Protein AF-A0A6P7HIX9-F1 (afdb_monomer_lite)

pLDDT: mean 76.24, std 17.39, range [34.78, 95.75]

Sequence (159 aa):
MDGVDKLDFLLSLYRSYVRSKKWTVRMITHAIDLALVNLWLEYRTQAVLLGVKKKEILDLLAFRQEVAENLICSRRAPKRGRPSKSFEDPGPSKKKKTEIRPLRDLRFDGYHHLPQYDDKKKSSRCKNEGCKSRTHIFRQTVHLCILKERNCFSIFHSK

Organism: NCBI:txid50390

Structure (mmCIF, N/CA/C/O backbone):
data_AF-A0A6P7HIX9-F1
#
_entry.id   AF-A0A6P7HIX9-F1
#
loop_
_atom_site.group_PDB
_atom_site.id
_atom_site.type_symbol
_atom_site.label_atom_id
_atom_site.label_alt_id
_atom_site.label_comp_id
_atom_site.label_asym_id
_atom_site.label_entity_id
_atom_site.label_seq_id
_atom_site.pdbx_PDB_ins_code
_atom_site.Cartn_x
_atom_site.Cartn_y
_atom_site.Cartn_z
_atom_site.occupancy
_atom_site.B_iso_or_equiv
_atom_site.auth_seq_id
_atom_site.auth_comp_id
_atom_site.auth_asym_id
_atom_site.auth_atom_id
_atom_site.pdbx_PDB_model_num
ATOM 1 N N . MET A 1 1 ? 21.433 -6.416 -20.286 1.00 57.59 1 MET A N 1
ATOM 2 C CA . MET A 1 1 ? 21.869 -7.098 -19.048 1.00 57.59 1 MET A CA 1
ATOM 3 C C . MET A 1 1 ? 21.633 -6.270 -17.773 1.00 57.59 1 MET A C 1
ATOM 5 O O . MET A 1 1 ? 21.866 -6.799 -16.706 1.00 57.59 1 MET A O 1
ATOM 9 N N . ASP A 1 2 ? 21.055 -5.060 -17.847 1.00 66.00 2 ASP A N 1
ATOM 10 C CA . ASP A 1 2 ? 20.868 -4.121 -16.711 1.00 66.00 2 ASP A CA 1
ATOM 11 C C . ASP A 1 2 ? 19.664 -4.422 -15.776 1.00 66.00 2 ASP A C 1
ATOM 13 O O . ASP A 1 2 ? 19.373 -3.709 -14.819 1.00 66.00 2 ASP A O 1
ATOM 17 N N . GLY A 1 3 ? 18.897 -5.482 -16.059 1.00 76.56 3 GLY A N 1
ATOM 18 C CA . GLY A 1 3 ? 17.686 -5.804 -15.290 1.00 76.56 3 GLY A CA 1
ATOM 19 C C . GLY A 1 3 ? 17.972 -6.373 -13.897 1.00 76.56 3 GLY A C 1
ATOM 20 O O . GLY A 1 3 ? 17.206 -6.130 -12.965 1.00 76.56 3 GLY A O 1
ATOM 21 N N . VAL A 1 4 ? 19.076 -7.113 -13.754 1.00 82.56 4 VAL A N 1
ATOM 22 C CA . VAL A 1 4 ? 19.457 -7.772 -12.495 1.00 82.56 4 VAL A CA 1
ATOM 23 C C . VAL A 1 4 ? 20.010 -6.752 -11.498 1.00 82.56 4 VAL A C 1
ATOM 25 O O . VAL A 1 4 ? 19.591 -6.759 -10.344 1.00 82.56 4 VAL A O 1
ATOM 28 N N . ASP A 1 5 ? 20.848 -5.819 -11.955 1.00 89.44 5 ASP A N 1
ATOM 29 C CA . ASP A 1 5 ? 21.461 -4.785 -11.108 1.00 89.44 5 ASP A CA 1
ATOM 30 C C . ASP A 1 5 ? 20.414 -3.831 -10.524 1.00 89.44 5 ASP A C 1
ATOM 32 O O . ASP A 1 5 ? 20.434 -3.499 -9.336 1.00 89.44 5 ASP A O 1
ATOM 36 N N . LYS A 1 6 ? 19.422 -3.449 -11.335 1.00 88.94 6 LYS A N 1
ATOM 37 C CA . LYS A 1 6 ? 18.297 -2.632 -10.870 1.00 88.94 6 LYS A CA 1
ATOM 38 C C . LYS A 1 6 ? 17.474 -3.348 -9.804 1.00 88.94 6 LYS A C 1
ATOM 40 O O . LYS A 1 6 ? 17.026 -2.723 -8.843 1.00 88.94 6 LYS A O 1
ATOM 45 N N . LEU A 1 7 ? 17.235 -4.641 -9.989 1.00 90.50 7 LEU A N 1
ATOM 46 C CA . LEU A 1 7 ? 16.483 -5.434 -9.031 1.00 90.50 7 LEU A CA 1
ATOM 47 C C . LEU A 1 7 ? 17.261 -5.583 -7.717 1.00 90.50 7 LEU A C 1
ATOM 49 O O . LEU A 1 7 ? 16.684 -5.338 -6.660 1.00 90.50 7 LEU A O 1
ATOM 53 N N . ASP A 1 8 ? 18.559 -5.884 -7.770 1.00 91.12 8 ASP A N 1
ATOM 54 C CA . ASP A 1 8 ? 19.400 -5.988 -6.572 1.00 91.12 8 ASP A CA 1
ATOM 55 C C . ASP A 1 8 ? 19.468 -4.654 -5.810 1.00 91.12 8 ASP A C 1
ATOM 57 O O . ASP A 1 8 ? 19.262 -4.609 -4.591 1.00 91.12 8 ASP A O 1
ATOM 61 N N . PHE A 1 9 ? 19.593 -3.539 -6.540 1.00 93.31 9 PHE A N 1
ATOM 62 C CA . PHE A 1 9 ? 19.478 -2.196 -5.976 1.00 93.31 9 PHE A CA 1
ATOM 63 C C . PHE A 1 9 ? 18.143 -1.992 -5.242 1.00 93.31 9 PHE A C 1
ATOM 65 O O . PHE A 1 9 ? 18.140 -1.612 -4.070 1.00 93.31 9 PHE A O 1
ATOM 72 N N . LEU A 1 10 ? 17.005 -2.295 -5.876 1.00 93.38 10 LEU A N 1
ATOM 73 C CA . LEU A 1 10 ? 15.679 -2.148 -5.257 1.00 93.38 10 LEU A CA 1
ATOM 74 C C . LEU A 1 10 ? 15.480 -3.070 -4.044 1.00 93.38 10 LEU A C 1
ATOM 76 O O . LEU A 1 10 ? 14.807 -2.682 -3.083 1.00 93.38 10 LEU A O 1
ATOM 80 N N . LEU A 1 11 ? 16.057 -4.274 -4.059 1.00 92.88 11 LEU A N 1
ATOM 81 C CA . LEU A 1 11 ? 16.037 -5.177 -2.908 1.00 92.88 11 LEU A CA 1
ATOM 82 C C . LEU A 1 11 ? 16.851 -4.612 -1.743 1.00 92.88 11 LEU A C 1
ATOM 84 O O . LEU A 1 11 ? 16.410 -4.714 -0.596 1.00 92.88 11 LEU A O 1
ATOM 88 N N . SER A 1 12 ? 18.008 -4.009 -2.024 1.00 92.31 12 SER A N 1
ATOM 89 C CA . SER A 1 12 ? 18.902 -3.456 -1.002 1.00 92.31 12 SER A CA 1
ATOM 90 C C . SER A 1 12 ? 18.264 -2.321 -0.190 1.00 92.31 12 SER A C 1
ATOM 92 O O . SER A 1 12 ? 18.484 -2.253 1.019 1.00 92.31 12 SER A O 1
ATOM 94 N N . LEU A 1 13 ? 17.407 -1.496 -0.811 1.00 92.62 13 LEU A N 1
ATOM 95 C CA . LEU A 1 13 ? 16.787 -0.322 -0.178 1.00 92.62 13 LEU A CA 1
ATOM 96 C C . LEU A 1 13 ? 15.925 -0.672 1.043 1.00 92.62 13 LEU A C 1
ATOM 98 O O . LEU A 1 13 ? 15.942 0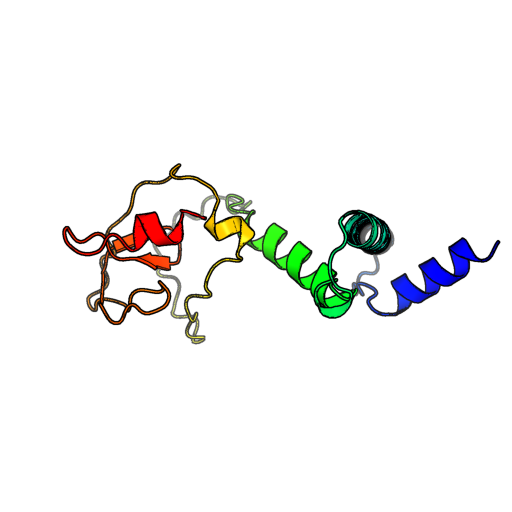.038 2.045 1.00 92.62 13 LEU A O 1
ATOM 102 N N . TYR A 1 14 ? 15.165 -1.766 0.959 1.00 91.12 14 TYR A N 1
ATOM 103 C CA . TYR A 1 14 ? 14.191 -2.167 1.982 1.00 91.12 14 TYR A CA 1
ATOM 104 C C . TYR A 1 14 ? 14.314 -3.653 2.333 1.00 91.12 14 TYR A C 1
ATOM 106 O O . TYR A 1 14 ? 13.318 -4.355 2.506 1.00 91.12 14 TYR A O 1
ATOM 114 N N . ARG A 1 15 ? 15.537 -4.175 2.400 1.00 89.38 15 ARG A N 1
ATOM 115 C CA . ARG A 1 15 ? 15.785 -5.590 2.694 1.00 89.38 15 ARG A CA 1
ATOM 116 C C . ARG A 1 15 ? 15.238 -5.994 4.070 1.00 89.38 15 ARG A C 1
ATOM 118 O O . ARG A 1 15 ? 15.595 -5.401 5.089 1.00 89.38 15 ARG A O 1
ATOM 125 N N . SER A 1 16 ? 14.463 -7.072 4.122 1.00 88.44 16 SER A N 1
ATOM 126 C CA . SER A 1 16 ? 13.983 -7.677 5.364 1.00 88.44 16 SER A CA 1
ATOM 127 C C . SER A 1 16 ? 15.131 -8.383 6.086 1.00 88.44 16 SER A C 1
ATOM 129 O O . SER A 1 16 ? 15.526 -9.505 5.755 1.00 88.44 16 SER A O 1
ATOM 131 N N . TYR A 1 17 ? 15.697 -7.720 7.095 1.00 86.50 17 TYR A N 1
ATOM 132 C CA . TYR A 1 17 ? 16.777 -8.285 7.897 1.00 86.50 17 TYR A CA 1
ATOM 133 C C . TYR A 1 17 ? 16.236 -9.146 9.043 1.00 86.50 17 TYR A C 1
ATOM 135 O O . TYR A 1 17 ? 15.579 -8.652 9.959 1.00 86.50 17 TYR A O 1
ATOM 143 N N . VAL A 1 18 ? 16.571 -10.439 9.033 1.00 88.62 18 VAL A N 1
ATOM 144 C CA . VAL A 1 18 ? 16.254 -11.363 10.129 1.00 88.62 18 VAL A CA 1
ATOM 145 C C . VAL A 1 18 ? 17.532 -11.851 10.799 1.00 88.62 18 VAL A C 1
ATOM 147 O O . VAL A 1 18 ? 18.377 -12.498 10.179 1.00 88.62 18 VAL A O 1
ATOM 150 N N . ARG A 1 19 ? 17.645 -11.595 12.107 1.00 86.69 19 ARG A N 1
ATOM 151 C CA . ARG A 1 19 ? 18.765 -12.030 12.956 1.00 86.69 19 ARG A CA 1
ATOM 152 C C . ARG A 1 19 ? 18.642 -13.519 13.307 1.00 86.69 19 ARG A C 1
ATOM 154 O O . ARG A 1 19 ? 18.434 -13.886 14.457 1.00 86.69 19 ARG A O 1
ATOM 161 N N . SER A 1 20 ? 18.743 -14.388 12.304 1.00 87.44 20 SER A N 1
ATOM 162 C CA . SER A 1 20 ? 18.744 -15.846 12.470 1.00 87.44 20 SER A CA 1
ATOM 163 C C . SER A 1 20 ? 19.992 -16.459 11.845 1.00 87.44 20 SER A C 1
ATOM 165 O O . SER A 1 20 ? 20.403 -16.080 10.750 1.00 87.44 20 SER A O 1
ATOM 167 N N . LYS A 1 21 ? 20.576 -17.451 12.527 1.00 87.81 21 LYS A N 1
ATOM 168 C CA . LYS A 1 21 ? 21.679 -18.263 11.984 1.00 87.81 21 LYS A CA 1
ATOM 169 C C . LYS A 1 21 ? 21.195 -19.291 10.950 1.00 87.81 21 LYS A C 1
ATOM 171 O O . LYS A 1 21 ? 22.001 -19.817 10.192 1.00 87.81 21 LYS A O 1
ATOM 176 N N . LYS A 1 22 ? 19.887 -19.582 10.902 1.00 93.06 22 LYS A N 1
ATOM 177 C CA . LYS A 1 22 ? 19.304 -20.548 9.959 1.00 93.06 22 LYS A CA 1
ATOM 178 C C . LYS A 1 22 ? 19.247 -19.934 8.559 1.00 93.06 22 LYS A C 1
ATOM 180 O O . LYS A 1 22 ? 18.490 -18.991 8.331 1.00 93.06 22 LYS A O 1
ATOM 185 N N . TRP A 1 23 ? 20.019 -20.483 7.619 1.00 92.88 23 TRP A N 1
ATOM 186 C CA . TRP A 1 23 ? 20.090 -19.974 6.244 1.00 92.88 23 TRP A CA 1
ATOM 187 C C . TRP A 1 23 ? 18.732 -20.004 5.530 1.00 92.88 23 TRP A C 1
ATOM 189 O O . TRP A 1 23 ? 18.427 -19.085 4.777 1.00 92.88 23 TRP A O 1
ATOM 199 N N . THR A 1 24 ? 17.891 -20.995 5.835 1.00 95.00 24 THR A N 1
ATOM 200 C CA . THR A 1 24 ? 16.549 -21.149 5.258 1.00 95.00 24 THR A CA 1
ATOM 201 C C . THR A 1 24 ? 15.652 -19.951 5.543 1.00 95.00 24 THR A C 1
ATOM 203 O O . THR A 1 24 ? 14.971 -19.469 4.647 1.00 95.00 24 THR A O 1
ATOM 206 N N . VAL A 1 25 ? 15.700 -19.408 6.763 1.00 92.88 25 VAL A N 1
ATOM 207 C CA . VAL A 1 25 ? 14.918 -18.219 7.133 1.00 92.88 25 VAL A CA 1
ATOM 208 C C . VAL A 1 25 ? 15.351 -17.014 6.299 1.00 92.88 25 VAL A C 1
ATOM 210 O O . VAL A 1 25 ? 14.494 -16.294 5.801 1.00 92.88 25 VAL A O 1
ATOM 213 N N . ARG A 1 26 ? 16.664 -16.838 6.088 1.00 90.50 26 ARG A N 1
ATOM 214 C CA . ARG A 1 26 ? 17.206 -15.754 5.250 1.00 90.50 26 ARG A CA 1
ATOM 215 C C . ARG A 1 26 ? 16.785 -15.891 3.785 1.00 90.50 26 ARG A C 1
ATOM 217 O O . ARG A 1 26 ? 16.511 -14.882 3.146 1.00 90.50 26 ARG A O 1
ATOM 224 N N . MET A 1 27 ? 16.716 -17.119 3.267 1.00 92.69 27 MET A N 1
ATOM 225 C CA . MET A 1 27 ? 16.253 -17.375 1.899 1.00 92.69 27 MET A CA 1
ATOM 226 C C . MET A 1 27 ? 14.760 -17.100 1.737 1.00 92.69 27 MET A C 1
ATOM 228 O O . MET A 1 27 ? 14.368 -16.448 0.777 1.00 92.69 27 MET A O 1
ATOM 232 N N . ILE A 1 28 ? 13.931 -17.525 2.694 1.00 94.31 28 ILE A N 1
ATOM 233 C CA . ILE A 1 28 ? 12.485 -17.266 2.656 1.00 94.31 28 ILE A CA 1
ATOM 234 C C . ILE A 1 28 ? 12.208 -15.761 2.685 1.00 94.31 28 ILE A C 1
ATOM 236 O O . ILE A 1 28 ? 11.418 -15.267 1.886 1.00 94.31 28 ILE A O 1
ATOM 240 N N . THR A 1 29 ? 12.868 -15.012 3.571 1.00 92.69 29 THR A N 1
ATOM 241 C CA . THR A 1 29 ? 12.671 -13.556 3.657 1.00 92.69 29 THR A CA 1
ATOM 242 C C . THR A 1 29 ? 13.136 -12.851 2.389 1.00 92.69 29 THR A C 1
ATOM 244 O O . THR A 1 29 ? 12.447 -11.964 1.902 1.00 92.69 29 THR A O 1
ATOM 247 N N . HIS A 1 30 ? 14.256 -13.293 1.812 1.00 92.81 30 HIS A N 1
ATOM 248 C CA . HIS A 1 30 ? 14.746 -12.763 0.544 1.00 92.81 30 HIS A CA 1
ATOM 249 C C . HIS A 1 30 ? 13.786 -13.053 -0.618 1.00 92.81 30 HIS A C 1
ATOM 251 O O . HIS A 1 30 ? 13.522 -12.162 -1.416 1.00 92.81 30 HIS A O 1
ATOM 257 N N . ALA A 1 31 ? 13.205 -14.255 -0.685 1.00 94.12 31 ALA A N 1
ATOM 258 C CA . ALA A 1 31 ? 12.211 -14.600 -1.700 1.00 94.12 31 ALA A CA 1
ATOM 259 C C . ALA A 1 31 ? 10.947 -13.725 -1.600 1.00 94.12 31 ALA A C 1
ATOM 261 O O . ALA A 1 31 ? 10.391 -13.329 -2.622 1.00 94.12 31 ALA A O 1
ATOM 262 N N . ILE A 1 32 ? 10.517 -13.380 -0.380 1.00 94.19 32 ILE A N 1
ATOM 263 C CA . ILE A 1 32 ? 9.397 -12.452 -0.158 1.00 94.19 32 ILE A CA 1
ATOM 264 C C . ILE A 1 32 ? 9.760 -11.042 -0.637 1.00 94.19 32 ILE A C 1
ATOM 266 O O . ILE A 1 32 ? 8.981 -10.435 -1.368 1.00 94.19 32 ILE A O 1
ATOM 270 N N . ASP A 1 33 ? 10.938 -10.530 -0.269 1.00 93.62 33 ASP A N 1
ATOM 271 C CA . ASP A 1 33 ? 11.398 -9.209 -0.719 1.00 93.62 33 ASP A CA 1
ATOM 272 C C . ASP A 1 33 ? 11.510 -9.142 -2.250 1.00 93.62 33 ASP A C 1
ATOM 274 O O . ASP A 1 33 ? 11.092 -8.155 -2.858 1.00 93.62 33 ASP A O 1
ATOM 278 N N . LEU A 1 34 ? 12.022 -10.208 -2.873 1.00 94.31 34 LEU A N 1
ATOM 279 C CA . LEU A 1 34 ? 12.129 -10.350 -4.323 1.00 94.31 34 LEU A CA 1
ATOM 280 C C . LEU A 1 34 ? 10.754 -10.290 -4.996 1.00 94.31 34 LEU A C 1
ATOM 282 O O . LEU A 1 34 ? 10.555 -9.533 -5.947 1.00 94.31 34 LEU A O 1
ATOM 286 N N . ALA A 1 35 ? 9.789 -11.049 -4.472 1.00 94.88 35 ALA A N 1
ATOM 287 C CA . ALA A 1 35 ? 8.418 -11.036 -4.965 1.00 94.88 35 ALA A CA 1
ATOM 288 C C . ALA A 1 35 ? 7.774 -9.648 -4.822 1.00 94.88 35 ALA A C 1
ATOM 290 O O . ALA A 1 35 ? 7.154 -9.173 -5.768 1.00 94.88 35 ALA A O 1
ATOM 291 N N . LEU A 1 36 ? 7.955 -8.966 -3.685 1.00 95.25 36 LEU A N 1
ATOM 292 C CA . LEU A 1 36 ? 7.405 -7.625 -3.455 1.00 95.25 36 LEU A CA 1
ATOM 293 C C . LEU A 1 36 ? 7.956 -6.585 -4.435 1.00 95.25 36 LEU A C 1
ATOM 295 O O . LEU A 1 36 ? 7.195 -5.755 -4.930 1.00 95.25 36 LEU A O 1
ATOM 299 N N . VAL A 1 37 ? 9.257 -6.625 -4.730 1.00 95.38 37 VAL A N 1
ATOM 300 C CA . VAL A 1 37 ? 9.875 -5.710 -5.704 1.00 95.38 37 VAL A CA 1
ATOM 301 C C . VAL A 1 37 ? 9.337 -5.967 -7.110 1.00 95.38 37 VAL A C 1
ATOM 303 O O . VAL A 1 37 ? 8.963 -5.015 -7.794 1.00 95.38 37 VAL A O 1
ATOM 306 N N . ASN A 1 38 ? 9.226 -7.232 -7.518 1.00 93.88 38 ASN A N 1
ATOM 307 C CA . ASN A 1 38 ? 8.652 -7.588 -8.818 1.00 93.88 38 ASN A CA 1
ATOM 308 C C . ASN A 1 38 ? 7.180 -7.168 -8.928 1.00 93.88 38 ASN A C 1
ATOM 310 O O . ASN A 1 38 ? 6.791 -6.548 -9.915 1.00 93.88 38 ASN A O 1
ATOM 314 N N . LEU A 1 39 ? 6.380 -7.416 -7.888 1.00 95.44 39 LEU A N 1
ATOM 315 C CA . LEU A 1 39 ? 4.983 -6.979 -7.824 1.00 95.44 39 LEU A CA 1
ATOM 316 C C . LEU A 1 39 ? 4.850 -5.457 -7.925 1.00 95.44 39 LEU A C 1
ATOM 318 O O . LEU A 1 39 ? 3.939 -4.970 -8.585 1.00 95.44 39 LEU A O 1
ATOM 322 N N . TRP A 1 40 ? 5.757 -4.698 -7.309 1.00 95.75 40 TRP A N 1
ATOM 323 C CA . TRP A 1 40 ? 5.760 -3.241 -7.421 1.00 95.75 40 TRP A CA 1
ATOM 324 C C . TRP A 1 40 ? 6.103 -2.760 -8.839 1.00 95.75 40 TRP A C 1
ATOM 326 O O . TRP A 1 40 ? 5.490 -1.812 -9.331 1.00 95.75 40 TRP A O 1
ATOM 336 N N . LEU A 1 41 ? 7.056 -3.407 -9.519 1.00 94.00 41 LEU A N 1
ATOM 337 C CA . LEU A 1 41 ? 7.393 -3.092 -10.913 1.00 94.00 41 LEU A CA 1
ATOM 338 C C . LEU A 1 41 ? 6.207 -3.357 -11.853 1.00 94.00 41 LEU A C 1
ATOM 340 O O . LEU A 1 41 ? 5.884 -2.506 -12.688 1.00 94.00 41 LEU A O 1
ATOM 344 N N . GLU A 1 42 ? 5.526 -4.488 -11.669 1.00 94.50 42 GLU A N 1
ATOM 345 C CA . GLU A 1 42 ? 4.288 -4.819 -12.382 1.00 94.50 42 GLU A CA 1
ATOM 346 C C . GLU A 1 42 ? 3.180 -3.807 -12.075 1.00 94.50 42 GLU A C 1
ATOM 348 O O . GLU A 1 42 ? 2.612 -3.216 -12.991 1.00 94.50 42 GLU A O 1
ATOM 353 N N . TYR A 1 43 ? 2.933 -3.509 -10.795 1.00 95.19 43 TYR A N 1
ATOM 354 C CA . TYR A 1 43 ? 1.953 -2.510 -10.360 1.00 95.19 43 TYR A CA 1
ATOM 355 C C . TYR A 1 43 ? 2.186 -1.150 -11.024 1.00 95.19 43 TYR A C 1
ATOM 357 O O . TYR A 1 43 ? 1.247 -0.541 -11.534 1.00 95.19 43 TYR A O 1
ATOM 365 N N . ARG A 1 44 ? 3.436 -0.678 -11.075 1.00 94.56 44 ARG A N 1
ATOM 366 C CA . ARG A 1 44 ? 3.774 0.589 -11.736 1.00 94.56 44 ARG A CA 1
ATOM 367 C C . ARG A 1 44 ? 3.483 0.561 -13.227 1.00 94.56 44 ARG A C 1
ATOM 369 O O . ARG A 1 44 ? 2.980 1.548 -13.757 1.00 94.56 44 ARG A O 1
ATOM 376 N N . THR A 1 45 ? 3.805 -0.543 -13.889 1.00 93.44 45 THR A N 1
ATOM 377 C CA . THR A 1 45 ? 3.553 -0.718 -15.322 1.00 93.44 45 THR A CA 1
ATOM 378 C C . THR A 1 45 ? 2.052 -0.694 -15.597 1.00 93.44 45 THR A C 1
ATOM 380 O O . THR A 1 45 ? 1.591 0.091 -16.423 1.00 93.44 45 THR A O 1
ATOM 383 N N . GLN A 1 46 ? 1.274 -1.451 -14.822 1.00 94.81 46 GLN A N 1
ATOM 384 C CA . GLN A 1 46 ? -0.186 -1.478 -14.906 1.00 94.81 46 GLN A CA 1
ATOM 385 C C . GLN A 1 46 ? -0.817 -0.112 -14.600 1.00 94.81 46 GLN A C 1
ATOM 387 O O . GLN A 1 46 ? -1.694 0.342 -15.330 1.00 94.81 46 GLN A O 1
ATOM 392 N N . ALA A 1 47 ? -0.348 0.595 -13.570 1.00 92.88 47 ALA A N 1
ATOM 393 C CA . ALA A 1 47 ? -0.865 1.915 -13.217 1.00 92.88 47 ALA A CA 1
ATOM 394 C C . ALA A 1 47 ? -0.639 2.946 -14.336 1.00 92.88 47 ALA A C 1
ATOM 396 O O . ALA A 1 47 ? -1.517 3.763 -14.612 1.00 92.88 47 ALA A O 1
ATOM 397 N N . VAL A 1 48 ? 0.509 2.885 -15.018 1.00 92.94 48 VAL A N 1
ATOM 398 C CA . VAL A 1 48 ? 0.787 3.732 -16.187 1.00 92.94 48 VAL A CA 1
ATOM 399 C C . VAL A 1 48 ? -0.127 3.373 -17.360 1.00 92.94 48 VAL A C 1
ATOM 401 O O . VAL A 1 48 ? -0.680 4.282 -17.977 1.00 92.94 48 VAL A O 1
ATOM 404 N N . LEU A 1 49 ? -0.331 2.081 -17.640 1.00 93.12 49 LEU A N 1
ATOM 405 C CA . LEU A 1 49 ? -1.236 1.619 -18.703 1.00 93.12 49 LEU A CA 1
ATOM 406 C C . LEU A 1 49 ? -2.689 2.057 -18.466 1.00 93.12 49 LEU A C 1
ATOM 408 O O . LEU A 1 49 ? -3.381 2.427 -19.409 1.00 93.12 49 LEU A O 1
ATOM 412 N N . LEU A 1 50 ? -3.132 2.076 -17.208 1.00 93.56 50 LEU A N 1
ATOM 413 C CA . LEU A 1 50 ? -4.464 2.535 -16.803 1.00 93.56 50 LEU A CA 1
ATOM 414 C C . LEU A 1 50 ? -4.595 4.068 -16.728 1.00 93.56 50 LEU A C 1
ATOM 416 O O . LEU A 1 50 ? -5.651 4.576 -16.355 1.00 93.56 50 LEU A O 1
ATOM 420 N N . GLY A 1 51 ? -3.541 4.821 -17.057 1.00 91.38 51 GLY A N 1
ATOM 421 C CA . GLY A 1 51 ? -3.566 6.285 -17.052 1.00 91.38 51 GLY A CA 1
ATOM 422 C C . GLY A 1 51 ? -3.601 6.914 -15.654 1.00 91.38 51 GLY A C 1
ATOM 423 O O . GLY A 1 51 ? -3.996 8.074 -15.513 1.00 91.38 51 GLY A O 1
ATOM 424 N N . VAL A 1 52 ? -3.186 6.183 -14.613 1.00 90.50 52 VAL A N 1
ATOM 425 C CA . VAL A 1 52 ? -3.094 6.718 -13.248 1.00 90.50 52 VAL A CA 1
ATOM 426 C C . VAL A 1 52 ? -2.059 7.843 -13.219 1.00 90.50 52 VAL A C 1
ATOM 428 O O . VAL A 1 52 ? -0.950 7.726 -13.752 1.00 90.50 52 VAL A O 1
ATOM 431 N N . LYS A 1 53 ? -2.404 8.968 -12.584 1.00 90.69 53 LYS A N 1
ATOM 432 C CA . LYS A 1 53 ? -1.489 10.110 -12.476 1.00 90.69 53 LYS A CA 1
ATOM 433 C C . LYS A 1 53 ? -0.238 9.679 -11.719 1.00 90.69 53 LYS A C 1
ATOM 435 O O . LYS A 1 53 ? -0.333 9.059 -10.669 1.00 90.69 53 LYS A O 1
ATOM 440 N N . LYS A 1 54 ? 0.946 10.113 -12.165 1.00 85.69 54 LYS A N 1
ATOM 441 C CA . LYS A 1 54 ? 2.230 9.768 -11.513 1.00 85.69 54 LYS A CA 1
ATOM 442 C C . LYS A 1 54 ? 2.269 10.059 -10.005 1.00 85.69 54 LYS A C 1
ATOM 444 O O . LYS A 1 54 ? 2.981 9.375 -9.289 1.00 85.69 54 LYS A O 1
ATOM 449 N N . LYS A 1 55 ? 1.514 11.062 -9.537 1.00 88.12 55 LYS A N 1
ATOM 450 C CA . LYS A 1 55 ? 1.407 11.430 -8.114 1.00 88.12 55 LYS A CA 1
ATOM 451 C C . LYS A 1 55 ? 0.612 10.425 -7.271 1.00 88.12 55 LYS A C 1
ATOM 453 O O . LYS A 1 55 ? 0.746 10.433 -6.057 1.00 88.12 55 LYS A O 1
ATOM 458 N N . GLU A 1 56 ? -0.235 9.622 -7.905 1.00 88.81 56 GLU A N 1
ATOM 459 C CA . GLU A 1 56 ? -1.099 8.627 -7.261 1.00 88.81 56 GLU A CA 1
ATOM 460 C C . GLU A 1 56 ? -0.477 7.221 -7.292 1.00 88.81 56 GLU A C 1
ATOM 462 O O . GLU A 1 56 ? -0.947 6.327 -6.596 1.00 88.81 56 GLU A O 1
ATOM 467 N N . ILE A 1 57 ? 0.592 7.020 -8.072 1.00 92.31 57 ILE A N 1
ATOM 468 C CA . ILE A 1 57 ? 1.335 5.759 -8.113 1.00 92.31 57 ILE A CA 1
ATOM 469 C C . ILE A 1 57 ? 2.205 5.660 -6.859 1.00 92.31 57 ILE A C 1
ATOM 471 O O . ILE A 1 57 ? 3.062 6.513 -6.622 1.00 92.31 57 ILE A O 1
ATOM 475 N N . LEU A 1 58 ? 2.007 4.597 -6.083 1.00 93.12 58 LEU A N 1
ATOM 476 C CA . LEU A 1 58 ? 2.733 4.366 -4.837 1.00 93.12 58 LEU A CA 1
ATOM 477 C C . LEU A 1 58 ? 4.236 4.155 -5.072 1.00 93.12 58 LEU A C 1
ATOM 479 O O . LEU A 1 58 ? 4.658 3.437 -5.991 1.00 93.12 58 LEU A O 1
ATOM 483 N N . ASP A 1 59 ? 5.053 4.738 -4.193 1.00 93.94 59 ASP A N 1
ATOM 484 C CA . ASP A 1 59 ? 6.469 4.387 -4.106 1.00 93.94 59 ASP A CA 1
ATOM 485 C C . ASP A 1 59 ? 6.653 2.966 -3.538 1.00 93.94 59 ASP A C 1
ATOM 487 O O . ASP A 1 59 ? 5.700 2.311 -3.107 1.00 93.94 59 ASP A O 1
ATOM 491 N N . LEU A 1 60 ? 7.886 2.456 -3.568 1.00 93.62 60 LEU A N 1
ATOM 492 C CA . LEU A 1 60 ? 8.172 1.086 -3.140 1.00 93.62 60 LEU A CA 1
ATOM 493 C C . LEU A 1 60 ? 7.869 0.853 -1.649 1.00 93.62 60 LEU A C 1
ATOM 495 O O . LEU A 1 60 ? 7.452 -0.245 -1.279 1.00 93.62 60 LEU A O 1
ATOM 499 N N . LEU A 1 61 ? 8.069 1.853 -0.788 1.00 93.81 61 LEU A N 1
ATOM 500 C CA . LEU A 1 61 ? 7.840 1.724 0.651 1.00 93.81 61 LEU A CA 1
ATOM 501 C C . LEU A 1 61 ? 6.345 1.746 0.976 1.00 93.81 61 LEU A C 1
ATOM 503 O O . LEU A 1 61 ? 5.871 0.868 1.695 1.00 93.81 61 LEU A O 1
ATOM 507 N N . ALA A 1 62 ? 5.611 2.705 0.419 1.00 93.94 62 ALA A N 1
ATOM 508 C CA . ALA A 1 62 ? 4.170 2.842 0.564 1.00 93.94 62 ALA A CA 1
ATOM 509 C C . ALA A 1 62 ? 3.447 1.608 0.010 1.00 93.94 62 ALA A C 1
ATOM 511 O O . ALA A 1 62 ? 2.576 1.054 0.677 1.00 93.94 62 ALA A O 1
ATOM 512 N N . PHE A 1 63 ? 3.878 1.095 -1.148 1.00 95.06 63 PHE A N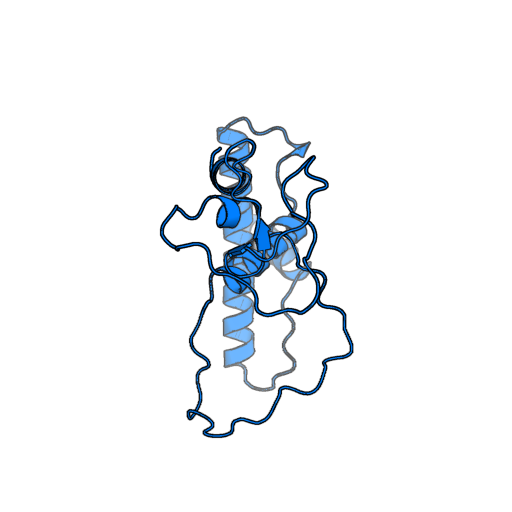 1
ATOM 513 C CA . PHE A 1 63 ? 3.360 -0.159 -1.696 1.00 95.06 63 PHE A CA 1
ATOM 514 C C . PHE A 1 63 ? 3.582 -1.339 -0.739 1.00 95.06 63 PHE A C 1
ATOM 516 O O . PHE A 1 63 ? 2.661 -2.103 -0.455 1.00 95.06 63 PHE A O 1
ATOM 523 N N . ARG A 1 64 ? 4.795 -1.481 -0.185 1.00 94.38 64 ARG A N 1
ATOM 524 C CA . ARG A 1 64 ? 5.095 -2.534 0.801 1.00 94.38 64 ARG A CA 1
ATOM 525 C C . ARG A 1 64 ? 4.249 -2.398 2.067 1.00 94.38 64 ARG A C 1
ATOM 527 O O . ARG A 1 64 ? 3.819 -3.416 2.608 1.00 94.38 64 ARG A O 1
ATOM 534 N N . GLN A 1 65 ? 4.017 -1.173 2.536 1.00 92.81 65 GLN A N 1
ATOM 535 C CA . GLN A 1 65 ? 3.157 -0.901 3.688 1.00 92.81 65 GLN A CA 1
ATOM 536 C C . GLN A 1 65 ? 1.711 -1.319 3.417 1.00 92.81 65 GLN A C 1
ATOM 538 O O . GLN A 1 65 ? 1.163 -2.073 4.218 1.00 92.81 65 GLN A O 1
ATOM 543 N N . GLU A 1 66 ? 1.127 -0.937 2.278 1.00 92.12 66 GLU A N 1
ATOM 544 C CA . GLU A 1 66 ? -0.241 -1.344 1.928 1.00 92.12 66 GLU A CA 1
ATOM 545 C C . GLU A 1 66 ? -0.383 -2.865 1.823 1.00 92.12 66 GLU A C 1
ATOM 547 O O . GLU A 1 66 ? -1.326 -3.441 2.370 1.00 92.12 66 GLU A O 1
ATOM 552 N N . VAL A 1 67 ? 0.575 -3.548 1.186 1.00 92.19 67 VAL A N 1
ATOM 553 C CA . VAL A 1 67 ? 0.568 -5.017 1.102 1.00 92.19 67 VAL A CA 1
ATOM 554 C C . VAL A 1 67 ? 0.651 -5.646 2.496 1.00 92.19 67 VAL A C 1
ATOM 556 O O . VAL A 1 67 ? -0.098 -6.577 2.801 1.00 92.19 67 VAL A O 1
ATOM 559 N N . ALA A 1 68 ? 1.530 -5.142 3.364 1.00 90.62 68 ALA A N 1
ATOM 560 C CA . ALA A 1 68 ? 1.676 -5.646 4.726 1.00 90.62 68 ALA A CA 1
ATOM 561 C C . ALA A 1 68 ? 0.401 -5.439 5.554 1.00 90.62 68 ALA A C 1
ATOM 563 O O . ALA A 1 68 ? -0.075 -6.379 6.194 1.00 90.62 68 ALA A O 1
ATOM 564 N N . GLU A 1 69 ? -0.173 -4.240 5.527 1.00 87.19 69 GLU A N 1
ATOM 565 C CA . GLU A 1 69 ? -1.403 -3.920 6.246 1.00 87.19 69 GLU A CA 1
ATOM 566 C C . GLU A 1 69 ? -2.583 -4.761 5.746 1.00 87.19 69 GLU A C 1
ATOM 568 O O . GLU A 1 69 ? -3.296 -5.352 6.562 1.00 87.19 69 GLU A O 1
ATOM 573 N N . ASN A 1 70 ? -2.740 -4.921 4.429 1.00 86.00 70 ASN A N 1
ATOM 574 C CA . ASN A 1 70 ? -3.770 -5.780 3.846 1.00 86.00 70 ASN A CA 1
ATOM 575 C C . ASN A 1 70 ? -3.612 -7.242 4.288 1.00 86.00 70 ASN A C 1
ATOM 577 O O . ASN A 1 70 ? -4.589 -7.871 4.699 1.00 86.00 70 ASN A O 1
ATOM 581 N N . LEU A 1 71 ? -2.391 -7.787 4.286 1.00 84.94 71 LEU A N 1
ATOM 582 C CA . LEU A 1 71 ? -2.132 -9.161 4.736 1.00 84.94 71 LEU A CA 1
ATOM 583 C C . LEU A 1 71 ? -2.355 -9.348 6.244 1.00 84.94 71 LEU A C 1
ATOM 585 O O . LEU A 1 71 ? -2.837 -10.402 6.667 1.00 84.94 71 LEU A O 1
ATOM 589 N N . ILE A 1 72 ? -2.016 -8.351 7.062 1.00 82.25 72 ILE A N 1
ATOM 590 C CA . ILE A 1 72 ? -2.226 -8.387 8.516 1.00 82.25 72 ILE A CA 1
ATOM 591 C C . ILE A 1 72 ? -3.718 -8.297 8.841 1.00 82.25 72 ILE A C 1
ATOM 593 O O . ILE A 1 72 ? -4.212 -9.073 9.658 1.00 82.25 72 ILE A O 1
ATOM 597 N N . CYS A 1 73 ? -4.443 -7.379 8.205 1.00 74.31 73 CYS A N 1
ATOM 598 C CA . CYS A 1 73 ? -5.853 -7.142 8.491 1.00 74.31 73 CYS A CA 1
ATOM 599 C C . CYS A 1 73 ? -6.783 -8.192 7.856 1.00 74.31 73 CYS A C 1
ATOM 601 O O . CYS A 1 73 ? -7.807 -8.518 8.455 1.00 74.31 73 CYS A O 1
ATOM 603 N N . SER A 1 74 ? -6.416 -8.778 6.710 1.00 66.06 74 SER A N 1
ATOM 604 C CA . SER A 1 74 ? -7.132 -9.918 6.110 1.00 66.06 74 SER A CA 1
ATOM 605 C C . SER A 1 74 ? -6.996 -11.193 6.958 1.00 66.06 74 SER A C 1
ATOM 607 O O . SER A 1 74 ? -7.933 -11.988 7.072 1.00 66.06 74 SER A O 1
ATOM 609 N N . ARG A 1 75 ? -5.858 -11.385 7.642 1.00 57.62 75 ARG A N 1
ATOM 610 C CA . ARG A 1 75 ? -5.644 -12.539 8.525 1.00 57.62 75 ARG A CA 1
ATOM 611 C C . ARG A 1 75 ? -6.417 -12.417 9.839 1.00 57.62 75 ARG A C 1
ATOM 613 O O . ARG A 1 75 ? -5.867 -12.112 10.893 1.00 57.62 75 ARG A O 1
ATOM 620 N N . ARG A 1 76 ? -7.664 -12.882 9.820 1.00 57.53 76 ARG A N 1
ATOM 621 C CA . ARG A 1 76 ? -8.357 -13.448 10.993 1.00 57.53 76 ARG A CA 1
ATOM 622 C C . ARG A 1 76 ? -7.913 -14.891 11.250 1.00 57.53 76 ARG A C 1
ATOM 624 O O . ARG A 1 76 ? -8.741 -15.783 11.406 1.00 5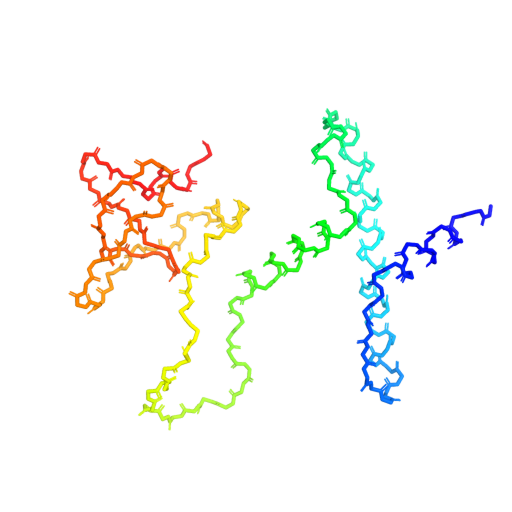7.53 76 ARG A O 1
ATOM 631 N N . ALA A 1 77 ? -6.609 -15.160 11.220 1.00 52.34 77 ALA A N 1
ATOM 632 C CA . ALA A 1 77 ? -6.139 -16.515 11.473 1.00 52.34 77 ALA A CA 1
ATOM 633 C C . ALA A 1 77 ? -6.538 -16.912 12.909 1.00 52.34 77 ALA A C 1
ATOM 635 O O . ALA A 1 77 ? -6.224 -16.158 13.840 1.00 52.34 77 ALA A O 1
ATOM 636 N N . PRO A 1 78 ? -7.220 -18.056 13.125 1.00 53.94 78 PRO A N 1
ATOM 637 C CA . PRO A 1 78 ? -7.420 -18.567 14.473 1.00 53.94 78 PRO A CA 1
ATOM 638 C C . PRO A 1 78 ? -6.043 -18.692 15.125 1.00 53.94 78 PRO A C 1
ATOM 640 O O . PRO A 1 78 ? -5.089 -19.141 14.482 1.00 53.94 78 PRO A O 1
ATOM 643 N N . LYS A 1 79 ? -5.915 -18.234 16.377 1.00 53.88 79 LYS A N 1
ATOM 644 C CA . LYS A 1 79 ? -4.657 -18.331 17.128 1.00 53.88 79 LYS A CA 1
ATOM 645 C C . LYS A 1 79 ? -4.157 -19.773 17.028 1.00 53.88 79 LYS A C 1
ATOM 647 O O . LYS A 1 79 ? -4.794 -20.686 17.545 1.00 53.88 79 LYS A O 1
ATOM 652 N N . ARG A 1 80 ? -3.036 -19.986 16.338 1.00 53.00 80 ARG A N 1
ATOM 653 C CA . ARG A 1 80 ? -2.437 -21.314 16.214 1.00 53.00 80 ARG A CA 1
ATOM 654 C C . ARG A 1 80 ? -1.758 -21.630 17.546 1.00 53.00 80 ARG A C 1
ATOM 656 O O . ARG A 1 80 ? -0.722 -21.056 17.863 1.00 53.00 80 ARG A O 1
ATOM 663 N N . GLY A 1 81 ? -2.398 -22.481 18.340 1.00 63.62 81 GLY A N 1
ATOM 664 C CA . GLY A 1 81 ? -1.963 -22.884 19.676 1.00 63.62 81 GLY A CA 1
ATOM 665 C C . GLY A 1 81 ? -3.046 -23.692 20.393 1.00 63.62 81 GLY A C 1
ATOM 666 O O . GLY A 1 81 ? -4.200 -23.703 19.967 1.00 63.62 81 GLY A O 1
ATOM 667 N N . ARG A 1 82 ? -2.669 -24.384 21.475 1.00 50.44 82 ARG A N 1
ATOM 668 C CA . ARG A 1 82 ? -3.606 -25.086 22.368 1.00 50.44 82 ARG A CA 1
ATOM 669 C C . ARG A 1 82 ? -4.673 -24.086 22.846 1.00 50.44 82 ARG A C 1
ATOM 671 O O . ARG A 1 82 ? -4.288 -22.983 23.236 1.00 50.44 82 ARG A O 1
ATOM 678 N N . PRO A 1 83 ? -5.974 -24.428 22.847 1.00 47.44 83 PRO A N 1
ATOM 679 C CA . PRO A 1 83 ? -6.981 -23.571 23.454 1.00 47.44 83 PRO A CA 1
ATOM 680 C C . PRO A 1 83 ? -6.614 -23.391 24.928 1.00 47.44 83 PRO A C 1
ATOM 682 O O . PRO A 1 83 ? -6.654 -24.352 25.699 1.00 47.44 83 PRO A O 1
ATOM 685 N N . SER A 1 84 ? -6.203 -22.189 25.322 1.00 45.59 84 SER A N 1
ATOM 686 C CA . SER A 1 84 ? -6.063 -21.874 26.737 1.00 45.59 84 SER A CA 1
ATOM 687 C C . SER A 1 84 ? -7.471 -21.816 27.316 1.00 45.59 84 SER A C 1
ATOM 689 O O . SER A 1 84 ? -8.202 -20.854 27.090 1.00 45.59 84 SER A O 1
ATOM 691 N N . LYS A 1 85 ? -7.876 -22.867 28.035 1.00 46.69 85 LYS A N 1
ATOM 692 C CA . LYS A 1 85 ? -8.955 -22.759 29.017 1.00 46.69 85 LYS A CA 1
ATOM 693 C C . LYS A 1 85 ? -8.420 -21.922 30.177 1.00 46.69 85 LYS A C 1
ATOM 695 O O . LYS A 1 85 ? -7.918 -22.466 31.151 1.00 46.69 85 LYS A O 1
ATOM 700 N N . SER A 1 86 ? -8.507 -20.609 30.051 1.00 35.31 86 SER A N 1
ATOM 701 C CA . SER A 1 86 ? -8.545 -19.717 31.201 1.00 35.31 86 SER A CA 1
ATOM 702 C C . SER A 1 86 ? -9.303 -18.459 30.804 1.00 35.31 86 SER A C 1
ATOM 704 O O . SER A 1 86 ? -8.899 -17.703 29.921 1.00 35.31 86 SER A O 1
ATOM 706 N N . PHE A 1 87 ? -10.445 -18.271 31.458 1.00 40.75 87 PHE A N 1
ATOM 707 C CA . PHE A 1 87 ? -11.036 -16.961 31.665 1.00 40.75 87 PHE A CA 1
ATOM 708 C C . PHE A 1 87 ? -10.072 -16.177 32.553 1.00 40.75 87 PHE A C 1
ATOM 710 O O . PHE A 1 87 ? -10.276 -16.082 33.754 1.00 40.75 87 PHE A O 1
ATOM 717 N N . GLU A 1 88 ? -8.984 -15.680 31.977 1.00 34.91 88 GLU A N 1
ATOM 718 C CA . GLU A 1 88 ? -8.208 -14.627 32.607 1.00 34.91 88 GLU A CA 1
ATOM 719 C C . GLU A 1 88 ? -8.136 -13.446 31.654 1.00 34.91 88 GLU A C 1
ATOM 721 O O . GLU A 1 88 ? -7.670 -13.527 30.514 1.00 34.91 88 GLU A O 1
ATOM 726 N N . ASP A 1 89 ? -8.727 -12.375 32.163 1.00 34.78 89 ASP A N 1
ATOM 727 C CA . ASP A 1 89 ? -8.791 -11.031 31.634 1.00 34.78 89 ASP A CA 1
ATOM 728 C C . ASP A 1 89 ? -7.439 -10.642 31.006 1.00 34.78 89 ASP A C 1
ATOM 730 O O . ASP A 1 89 ? -6.405 -10.710 31.683 1.00 34.78 89 ASP A O 1
ATOM 734 N N . PRO A 1 90 ? -7.371 -10.257 29.718 1.00 36.81 90 PRO A N 1
ATOM 735 C CA . PRO A 1 90 ? -6.148 -9.693 29.185 1.00 36.81 90 PRO A CA 1
ATOM 736 C C . PRO A 1 90 ? -5.933 -8.349 29.882 1.00 36.81 90 PRO A C 1
ATOM 738 O O . PRO A 1 90 ? -6.530 -7.338 29.510 1.00 36.81 90 PRO A O 1
ATOM 741 N N . GLY A 1 91 ? -5.065 -8.355 30.898 1.00 34.84 91 GLY A N 1
ATOM 742 C CA . GLY A 1 91 ? -4.646 -7.164 31.627 1.00 34.84 91 GLY A CA 1
ATOM 743 C C . GLY A 1 91 ? -4.354 -5.997 30.672 1.00 34.84 91 GLY A C 1
ATOM 744 O O . GLY A 1 91 ? -3.867 -6.203 29.552 1.00 34.84 91 GLY A O 1
ATOM 745 N N . PRO A 1 92 ? -4.677 -4.756 31.069 1.00 37.50 92 PRO A N 1
ATOM 746 C CA . PRO A 1 92 ? -4.788 -3.645 30.143 1.00 37.50 92 PRO A CA 1
ATOM 747 C C . PRO A 1 92 ? -3.428 -3.360 29.511 1.00 37.50 92 PRO A C 1
ATOM 749 O O . PRO A 1 92 ? -2.522 -2.818 30.149 1.00 37.50 92 PRO A O 1
ATOM 752 N N . SER A 1 93 ? -3.280 -3.669 28.220 1.00 42.44 93 SER A N 1
ATOM 753 C CA . SER A 1 93 ? -2.168 -3.131 27.447 1.00 42.44 93 SER A CA 1
ATOM 754 C C . SER A 1 93 ? -2.299 -1.606 27.486 1.00 42.44 93 SER A C 1
ATOM 756 O O . SER A 1 93 ? -3.224 -1.050 26.895 1.00 42.44 93 SER A O 1
ATOM 758 N N . LYS A 1 94 ? -1.386 -0.915 28.179 1.00 43.19 94 LYS A N 1
ATOM 759 C CA . LYS A 1 94 ? -1.375 0.553 28.367 1.00 43.19 94 LYS A CA 1
ATOM 760 C C . LYS A 1 94 ? -1.161 1.368 27.080 1.00 43.19 94 LYS A C 1
ATOM 762 O O . LYS A 1 94 ? -0.883 2.561 27.142 1.00 43.19 94 LYS A O 1
ATOM 767 N N . LYS A 1 95 ? -1.315 0.773 25.897 1.00 41.47 95 LYS A N 1
ATOM 768 C CA . LYS A 1 95 ? -1.459 1.526 24.652 1.00 41.47 95 LYS A CA 1
ATOM 769 C C . LYS A 1 95 ? -2.945 1.601 24.348 1.00 41.47 95 LYS A C 1
ATOM 771 O O . LYS A 1 95 ? -3.559 0.578 24.056 1.00 41.47 95 LYS A O 1
ATOM 776 N N . LYS A 1 96 ? -3.524 2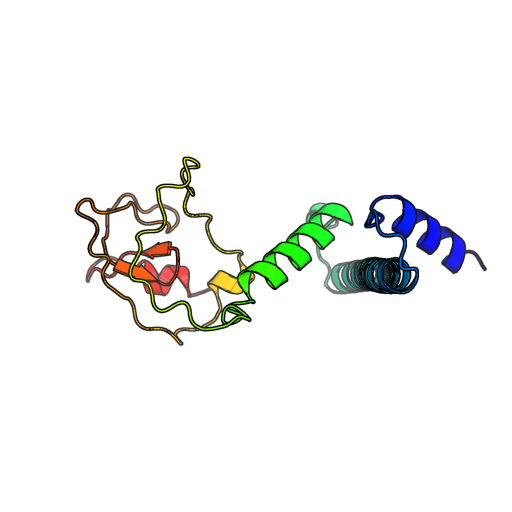.807 24.414 1.00 38.91 96 LYS A N 1
ATOM 777 C CA . LYS A 1 96 ? -4.831 3.080 23.807 1.00 38.91 96 LYS A CA 1
ATOM 778 C C . LYS A 1 96 ? -4.735 2.595 22.360 1.00 38.91 96 LYS A C 1
ATOM 780 O O . LYS A 1 96 ? -4.077 3.241 21.550 1.00 38.91 96 LYS A O 1
ATOM 785 N N . LYS A 1 97 ? -5.329 1.440 22.044 1.00 45.22 97 LYS A N 1
ATOM 786 C CA . LYS A 1 97 ? -5.602 1.067 20.658 1.00 45.22 97 LYS A CA 1
ATOM 787 C C . LYS A 1 97 ? -6.611 2.095 20.177 1.00 45.22 97 LYS A C 1
ATOM 789 O O . LYS A 1 97 ? -7.809 1.941 20.396 1.00 45.22 97 LYS A O 1
ATOM 794 N N . THR A 1 98 ? -6.123 3.197 19.618 1.00 45.78 98 THR A N 1
ATOM 795 C CA . THR A 1 98 ? -6.948 4.024 18.748 1.00 45.78 98 THR A CA 1
ATOM 796 C C . THR A 1 98 ? -7.540 3.057 17.735 1.00 45.78 98 THR A C 1
ATOM 798 O O . THR A 1 98 ? -6.797 2.282 17.139 1.00 45.78 98 THR A O 1
ATOM 801 N N . GLU A 1 99 ? -8.864 3.003 17.626 1.00 51.78 99 GLU A N 1
ATOM 802 C CA . GLU A 1 99 ? -9.517 2.188 16.605 1.00 51.78 99 GLU A CA 1
ATOM 803 C C . GLU A 1 99 ? -9.044 2.710 15.244 1.00 51.78 99 GLU A C 1
ATOM 805 O O . GLU A 1 99 ? -9.467 3.778 14.800 1.00 51.78 99 GLU A O 1
ATOM 810 N N . ILE A 1 100 ? -8.081 2.006 14.644 1.00 56.25 100 ILE A N 1
ATOM 811 C CA . ILE A 1 100 ? -7.530 2.335 13.333 1.00 56.25 100 ILE A CA 1
ATOM 812 C C . ILE A 1 100 ? -8.634 2.030 12.330 1.00 56.25 100 ILE A C 1
ATOM 814 O O . ILE A 1 100 ? -9.202 0.933 12.327 1.00 56.25 100 ILE A O 1
ATOM 818 N N . ARG A 1 101 ? -8.973 3.023 11.509 1.00 61.22 101 ARG A N 1
ATOM 819 C CA . ARG A 1 101 ? -9.923 2.824 10.421 1.00 61.22 101 ARG A CA 1
ATOM 820 C C . ARG A 1 101 ? -9.331 1.766 9.475 1.00 61.22 101 ARG A C 1
ATOM 822 O O . ARG A 1 101 ? -8.181 1.927 9.078 1.00 61.22 101 ARG A O 1
ATOM 829 N N . PRO A 1 102 ? -10.077 0.704 9.126 1.00 61.28 102 PRO A N 1
ATOM 830 C CA . PRO A 1 102 ? -9.592 -0.306 8.199 1.00 61.28 102 PRO A CA 1
ATOM 831 C C . PRO A 1 102 ? -9.257 0.334 6.851 1.00 61.28 102 PRO A C 1
ATOM 833 O O . PRO A 1 102 ? -9.881 1.327 6.458 1.00 61.28 102 PRO A O 1
ATOM 836 N N . LEU A 1 103 ? -8.276 -0.253 6.163 1.00 60.78 103 LEU A N 1
ATOM 837 C CA . LEU A 1 103 ? -7.873 0.145 4.818 1.00 60.78 103 LEU A CA 1
ATOM 838 C C . LEU A 1 103 ? -9.063 0.200 3.862 1.00 60.78 103 LEU A C 1
ATOM 840 O O . LEU A 1 103 ? -10.061 -0.506 4.036 1.00 60.78 103 LEU A O 1
ATOM 844 N N . ARG A 1 104 ? -8.941 1.050 2.838 1.00 60.22 104 ARG A N 1
ATOM 845 C CA . ARG A 1 104 ? -10.006 1.318 1.865 1.00 60.22 104 ARG A CA 1
ATOM 846 C C . ARG A 1 104 ? -10.508 0.030 1.198 1.00 60.22 104 ARG A C 1
ATOM 848 O O . ARG A 1 104 ? -11.713 -0.112 1.048 1.00 60.22 104 ARG A O 1
ATOM 855 N N . ASP A 1 105 ? -9.635 -0.930 0.919 1.00 58.94 105 ASP A N 1
ATOM 856 C CA . ASP A 1 105 ? -10.025 -2.191 0.274 1.00 58.94 105 ASP A CA 1
ATOM 857 C C . ASP A 1 105 ? -10.794 -3.128 1.219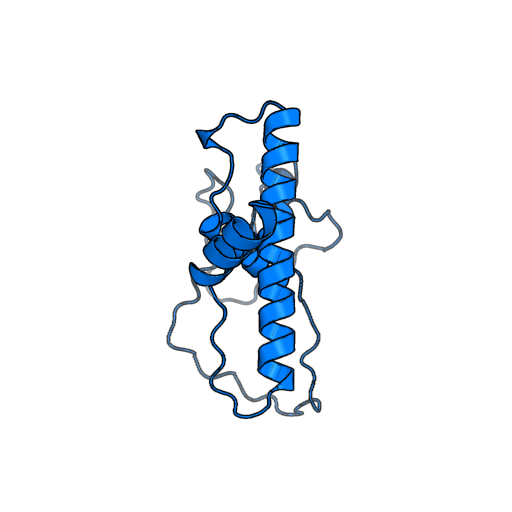 1.00 58.94 105 ASP A C 1
ATOM 859 O O . ASP A 1 105 ? -11.774 -3.754 0.825 1.00 58.94 105 ASP A O 1
ATOM 863 N N . LEU A 1 106 ? -10.437 -3.145 2.507 1.00 59.34 106 LEU A N 1
ATOM 864 C CA . LEU A 1 106 ? -11.143 -3.913 3.545 1.00 59.34 106 LEU A CA 1
ATOM 865 C C . LEU A 1 106 ? -12.447 -3.247 3.997 1.00 59.34 106 LEU A C 1
ATOM 867 O O . LEU A 1 106 ? -13.319 -3.889 4.591 1.00 59.34 106 LEU A O 1
ATOM 871 N N . ARG A 1 107 ? -12.602 -1.946 3.731 1.00 60.50 107 ARG A N 1
ATOM 872 C CA . ARG A 1 107 ? -13.849 -1.214 3.970 1.00 60.50 107 ARG A CA 1
ATOM 873 C C . ARG A 1 107 ? -14.973 -1.727 3.067 1.00 60.50 107 ARG A C 1
ATOM 875 O O . ARG A 1 107 ? -16.110 -1.776 3.528 1.00 60.50 107 ARG A O 1
ATOM 882 N N . PHE A 1 108 ? -14.670 -2.161 1.845 1.00 61.56 108 PHE A N 1
ATOM 883 C CA . PHE A 1 108 ? -15.666 -2.641 0.878 1.00 61.56 108 PHE A CA 1
ATOM 884 C C . PHE A 1 108 ? -15.861 -4.164 0.877 1.00 61.56 108 PHE A C 1
ATOM 886 O O . PHE A 1 108 ? -16.584 -4.675 0.026 1.00 61.56 108 PHE A O 1
ATOM 893 N N . ASP A 1 109 ? -15.264 -4.888 1.830 1.00 55.16 109 ASP A N 1
ATOM 894 C CA . ASP A 1 109 ? -15.421 -6.340 1.985 1.00 55.16 109 ASP A CA 1
ATOM 895 C C . ASP A 1 109 ? -16.832 -6.697 2.495 1.00 55.16 109 ASP A C 1
ATOM 897 O O . ASP A 1 109 ? -17.027 -6.958 3.686 1.00 55.16 109 ASP A O 1
ATOM 901 N N . GLY A 1 110 ? -17.816 -6.574 1.593 1.00 57.78 110 GLY A N 1
ATOM 902 C CA . GLY A 1 110 ? -19.191 -7.086 1.604 1.00 57.78 110 GLY A CA 1
ATOM 903 C C . GLY A 1 110 ? -20.069 -6.887 2.852 1.00 57.78 110 GLY A C 1
ATOM 904 O O . GLY A 1 110 ? -19.644 -6.592 3.968 1.00 57.78 110 GLY A O 1
ATOM 905 N N . TYR A 1 111 ? -21.369 -7.147 2.703 1.00 56.03 111 TYR A N 1
ATOM 906 C CA . TYR A 1 111 ? -22.322 -7.174 3.828 1.00 56.03 111 TYR A CA 1
ATOM 907 C C . TYR A 1 111 ? -22.296 -8.496 4.616 1.00 56.03 111 TYR A C 1
ATOM 909 O O . TYR A 1 111 ? -23.213 -8.776 5.381 1.00 56.03 111 TYR A O 1
ATOM 917 N N . HIS A 1 112 ? -21.253 -9.319 4.469 1.00 55.03 112 HIS A N 1
ATOM 918 C CA . HIS A 1 112 ? -21.198 -10.699 4.977 1.00 55.03 112 HIS A CA 1
ATOM 919 C C . HIS A 1 112 ? -21.206 -10.841 6.515 1.00 55.03 112 HIS A C 1
ATOM 921 O O . HIS A 1 112 ? -21.072 -11.951 7.033 1.00 55.03 112 HIS A O 1
ATOM 927 N N . HIS A 1 113 ? -21.353 -9.747 7.271 1.00 62.59 113 HIS A N 1
ATOM 928 C CA . HIS A 1 113 ? -21.358 -9.745 8.734 1.00 62.59 113 HIS A CA 1
ATOM 929 C C . HIS A 1 113 ? -22.467 -8.853 9.298 1.00 62.59 113 HIS A C 1
ATOM 931 O O . HIS A 1 113 ? -22.580 -7.688 8.909 1.00 62.59 113 HIS A O 1
ATOM 937 N N . LEU A 1 114 ? -23.223 -9.384 10.266 1.00 66.25 114 LEU A N 1
ATOM 938 C CA . LEU A 1 114 ? -24.245 -8.628 10.985 1.00 66.25 114 LEU A CA 1
ATOM 939 C C . LEU A 1 114 ? -23.614 -7.645 11.994 1.00 66.25 114 LEU A C 1
ATOM 941 O O . LEU A 1 114 ? -22.599 -7.972 12.617 1.00 66.25 114 LEU A O 1
ATOM 945 N N . PRO A 1 115 ? -24.207 -6.453 12.183 1.00 76.00 115 PRO A N 1
ATOM 946 C CA . PRO A 1 115 ? -23.817 -5.521 13.239 1.00 76.00 115 PRO A CA 1
ATOM 947 C C . PRO A 1 115 ? -24.008 -6.140 14.632 1.00 76.00 115 PRO A C 1
ATOM 949 O O . PRO A 1 115 ? -25.026 -6.783 14.881 1.00 76.00 115 PRO A O 1
ATOM 952 N N . GLN A 1 116 ? -23.063 -5.908 15.547 1.00 76.19 116 GLN A N 1
ATOM 953 C CA . GLN A 1 116 ? -23.164 -6.331 16.950 1.00 76.19 116 GLN A CA 1
ATOM 954 C C . GLN A 1 116 ? -23.177 -5.120 17.887 1.00 76.19 116 GLN A C 1
ATOM 956 O O . GLN A 1 116 ? -22.727 -4.030 17.523 1.00 76.19 116 GLN A O 1
ATOM 961 N N . TYR A 1 117 ? -23.723 -5.307 19.087 1.00 79.25 117 TYR A N 1
ATOM 962 C CA . TYR A 1 117 ? -23.772 -4.285 20.128 1.00 79.25 117 TYR A CA 1
ATOM 963 C C . TYR A 1 117 ? -22.607 -4.475 21.103 1.00 79.25 117 TYR A C 1
ATOM 965 O O . TYR A 1 117 ? -22.307 -5.598 21.492 1.00 79.25 117 TYR A O 1
ATOM 973 N N . ASP A 1 118 ? -21.927 -3.388 21.455 1.00 78.44 118 ASP A N 1
ATOM 974 C CA . ASP A 1 118 ? -20.819 -3.378 22.408 1.00 78.44 118 ASP A CA 1
ATOM 975 C C . ASP A 1 118 ? -21.339 -3.159 23.837 1.00 78.44 118 ASP A C 1
ATOM 977 O O . ASP A 1 118 ? -22.039 -2.174 24.100 1.00 78.44 118 ASP A O 1
ATOM 981 N N . ASP A 1 119 ? -20.927 -4.018 24.771 1.00 75.38 119 ASP A N 1
ATOM 982 C CA . ASP A 1 119 ? -21.306 -3.963 26.192 1.00 75.38 119 ASP A CA 1
ATOM 983 C C . ASP A 1 119 ? -20.562 -2.864 26.981 1.00 75.38 119 ASP A C 1
ATOM 985 O O . ASP A 1 119 ? -20.735 -2.702 28.193 1.00 75.38 119 ASP A O 1
ATOM 989 N N . LYS A 1 120 ? -19.709 -2.065 26.323 1.00 76.94 120 LYS A N 1
ATOM 990 C CA . LYS A 1 120 ? -19.009 -0.939 26.964 1.00 76.94 120 LY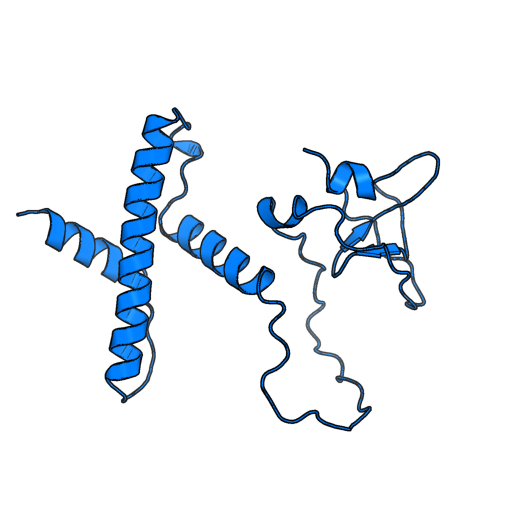S A CA 1
ATOM 991 C C . LYS A 1 120 ? -19.983 0.055 27.600 1.00 76.94 120 LYS A C 1
ATOM 993 O O . LYS A 1 120 ? -20.884 0.573 26.953 1.00 76.94 120 LYS A O 1
ATOM 998 N N . LYS A 1 121 ? -19.677 0.480 28.834 1.00 72.88 121 LYS A N 1
ATOM 999 C CA . LYS A 1 121 ? -20.446 1.482 29.609 1.00 72.88 121 LYS A CA 1
ATOM 1000 C C . LYS A 1 121 ? -20.538 2.872 28.952 1.00 72.88 121 LYS A C 1
ATOM 1002 O O . LYS A 1 121 ? -21.370 3.683 29.343 1.00 72.88 121 LYS A O 1
ATOM 1007 N N . LYS A 1 122 ? -19.664 3.189 27.987 1.00 74.69 122 LYS A N 1
ATOM 1008 C CA . LYS A 1 122 ? -19.663 4.465 27.250 1.00 74.69 122 LYS A CA 1
ATOM 1009 C C . LYS A 1 122 ? -19.739 4.206 25.750 1.00 74.69 122 LYS A C 1
ATOM 1011 O O . LYS A 1 122 ? -18.906 3.477 25.216 1.00 74.69 122 LYS A O 1
ATOM 1016 N N . SER A 1 123 ? -20.675 4.877 25.080 1.00 75.62 123 SER A N 1
ATOM 1017 C CA . SER A 1 123 ? -20.780 4.879 23.620 1.00 75.62 123 SER A CA 1
ATOM 1018 C C . SER A 1 123 ? -19.534 5.490 22.979 1.00 75.62 123 SER A C 1
ATOM 1020 O O . SER A 1 123 ? -19.008 6.512 23.439 1.00 75.62 123 SER A O 1
ATOM 1022 N N . SER A 1 124 ? -19.052 4.879 21.897 1.00 79.38 124 SER A N 1
ATOM 1023 C CA . SER A 1 124 ? -17.900 5.389 21.154 1.00 79.38 124 SER A CA 1
ATOM 1024 C C . SER A 1 124 ? -18.367 6.238 19.964 1.00 79.38 124 SER A C 1
ATOM 1026 O O . SER A 1 124 ? -19.508 6.136 19.524 1.00 79.38 124 SER A O 1
ATOM 1028 N N . ARG A 1 125 ? -17.529 7.153 19.460 1.00 80.25 125 ARG A N 1
ATOM 1029 C CA . ARG A 1 125 ? -17.903 7.983 18.299 1.00 80.25 125 ARG A CA 1
ATOM 1030 C C . ARG A 1 125 ? -17.997 7.135 17.033 1.00 80.25 125 ARG A C 1
ATOM 1032 O O . ARG A 1 125 ? -17.172 6.242 16.837 1.00 80.25 125 ARG A O 1
ATOM 1039 N N . CYS A 1 126 ? -18.945 7.477 16.165 1.00 82.50 126 CYS A N 1
ATOM 1040 C CA . CYS A 1 126 ? -19.023 6.942 14.814 1.00 82.50 126 CYS A CA 1
ATOM 1041 C C . CYS A 1 126 ? -17.745 7.271 14.038 1.00 82.50 126 CYS A C 1
ATOM 1043 O O . CYS A 1 126 ? -17.260 8.401 14.096 1.00 82.50 126 CYS A O 1
ATOM 1045 N N . LYS A 1 127 ? -17.209 6.297 13.299 1.00 77.44 127 LYS A N 1
ATOM 1046 C CA . LYS A 1 127 ? -16.002 6.477 12.477 1.00 77.44 127 LYS A CA 1
ATOM 1047 C C . LYS A 1 127 ? -16.304 6.774 11.009 1.00 77.44 127 LYS A C 1
ATOM 1049 O O . LYS A 1 127 ? -15.370 6.793 10.212 1.00 77.44 127 LYS A O 1
ATOM 1054 N N . ASN A 1 128 ? -17.560 7.013 10.630 1.00 78.25 128 ASN A N 1
ATOM 1055 C CA . ASN A 1 128 ? -17.877 7.484 9.280 1.00 78.25 128 ASN A CA 1
ATOM 1056 C C . ASN A 1 128 ? -17.452 8.956 9.096 1.00 78.25 128 ASN A C 1
ATOM 1058 O O . ASN A 1 128 ? -17.517 9.741 10.045 1.00 78.25 128 ASN A O 1
ATOM 1062 N N . GLU A 1 129 ? -17.015 9.334 7.892 1.00 73.94 129 GLU A N 1
ATOM 1063 C CA . GLU A 1 129 ? -16.613 10.718 7.591 1.00 73.94 129 GLU A CA 1
ATOM 1064 C C . GLU A 1 129 ? -17.807 11.666 7.773 1.00 73.94 129 GLU A C 1
ATOM 1066 O O . GLU A 1 129 ? -18.911 11.384 7.319 1.00 73.94 129 GLU A O 1
ATOM 1071 N N . GLY A 1 130 ? -17.610 12.762 8.515 1.00 73.19 130 GLY A N 1
ATOM 1072 C CA . GLY A 1 130 ? -18.653 13.762 8.777 1.00 73.19 130 GLY A CA 1
ATOM 1073 C C . GLY A 1 130 ? -19.651 13.426 9.895 1.00 73.19 130 GLY A C 1
ATOM 1074 O O . GLY A 1 130 ? -20.474 14.272 10.250 1.00 73.19 130 GLY A O 1
ATOM 1075 N N . CYS A 1 131 ? -19.584 12.243 10.517 1.00 79.50 131 CYS A N 1
ATOM 1076 C CA . CYS A 1 131 ? -20.534 11.865 11.566 1.00 79.50 131 CYS A CA 1
ATOM 1077 C C . CYS A 1 131 ? -20.015 12.172 12.984 1.00 79.50 131 CYS A C 1
ATOM 1079 O O . CYS A 1 131 ? -18.962 11.693 13.392 1.00 79.50 131 CYS A O 1
ATOM 1081 N N . LYS A 1 132 ? -20.784 12.938 13.774 1.00 77.06 132 LYS A N 1
ATOM 1082 C CA . LYS A 1 132 ? -20.449 13.300 15.174 1.00 77.06 132 LYS A CA 1
ATOM 1083 C C . LYS A 1 132 ? -21.181 12.464 16.235 1.00 77.06 132 LYS A C 1
ATOM 1085 O O . LYS A 1 132 ? -20.984 12.678 17.431 1.00 77.06 132 LYS A O 1
ATOM 1090 N N . SER A 1 133 ? -22.046 11.546 15.810 1.00 78.31 133 SER A N 1
ATOM 1091 C CA . SER A 1 133 ? -22.878 10.748 16.717 1.00 78.31 133 SER A CA 1
ATOM 1092 C C . SER A 1 133 ? -22.071 9.662 17.438 1.00 78.31 133 SER A C 1
ATOM 1094 O O . SER A 1 133 ? -20.945 9.333 17.048 1.00 78.31 133 SER A O 1
ATOM 1096 N N . ARG A 1 134 ? -22.626 9.139 18.536 1.00 79.25 134 ARG A N 1
ATOM 1097 C CA . ARG A 1 134 ? -22.020 8.062 19.326 1.00 79.25 134 ARG A CA 1
ATOM 1098 C C . ARG A 1 134 ? -22.866 6.802 19.249 1.00 79.25 134 ARG A C 1
ATOM 1100 O O . ARG A 1 134 ? -24.088 6.898 19.307 1.00 79.25 134 ARG A O 1
ATOM 1107 N N . THR A 1 135 ? -22.220 5.646 19.155 1.00 79.19 135 THR A N 1
ATOM 1108 C CA . THR A 1 135 ? -22.877 4.345 19.036 1.00 79.19 135 THR A CA 1
ATOM 1109 C C . THR A 1 135 ? -22.160 3.258 19.817 1.00 79.19 135 THR A C 1
ATOM 1111 O O . THR A 1 135 ? -20.952 3.309 20.045 1.00 79.19 135 THR A O 1
ATOM 1114 N N . HIS A 1 136 ? -22.949 2.271 20.231 1.00 79.56 136 HIS A N 1
ATOM 1115 C CA . HIS A 1 136 ? -22.476 0.977 20.722 1.00 79.56 136 HIS A CA 1
ATOM 1116 C C . HIS A 1 136 ? -22.466 -0.074 19.612 1.00 79.56 136 HIS A C 1
ATOM 1118 O O . HIS A 1 136 ? -21.893 -1.139 19.772 1.00 79.56 136 HIS A O 1
ATOM 1124 N N . ILE A 1 137 ? -23.093 0.224 18.473 1.00 79.56 137 ILE A N 1
ATOM 1125 C CA . ILE A 1 137 ? -23.090 -0.670 17.326 1.00 79.56 137 ILE A CA 1
ATOM 1126 C C . ILE A 1 137 ? -21.697 -0.648 16.704 1.00 79.56 137 ILE A C 1
ATOM 1128 O O . ILE A 1 137 ? -21.198 0.409 16.290 1.00 79.56 137 ILE A O 1
ATOM 1132 N N . PHE A 1 138 ? -21.083 -1.820 16.626 1.00 75.38 138 PHE A N 1
ATOM 1133 C CA . PHE A 1 138 ? -19.781 -2.004 16.016 1.00 75.38 138 PHE A CA 1
ATOM 1134 C C . PHE A 1 138 ? -19.795 -3.164 15.022 1.00 75.38 138 PHE A C 1
ATOM 1136 O O . PHE A 1 138 ? -20.554 -4.128 15.131 1.00 75.38 138 PHE A O 1
ATOM 1143 N N . ARG A 1 139 ? -18.937 -3.043 14.010 1.00 66.19 139 ARG A N 1
ATOM 1144 C CA . ARG A 1 139 ? -18.614 -4.095 13.050 1.00 66.19 139 ARG A CA 1
ATOM 1145 C C . ARG A 1 139 ? -17.128 -4.369 13.176 1.00 66.19 139 ARG A C 1
ATOM 1147 O O . ARG A 1 139 ? -16.309 -3.512 12.846 1.00 66.19 139 ARG A O 1
ATOM 1154 N N . GLN A 1 140 ? -16.788 -5.569 13.632 1.00 67.50 140 GLN A N 1
ATOM 1155 C CA . GLN A 1 140 ? -15.414 -5.995 13.910 1.00 67.50 140 GLN A CA 1
ATOM 1156 C C . GLN A 1 140 ? -14.668 -5.048 14.874 1.00 67.50 140 GLN A C 1
ATOM 1158 O O . GLN A 1 140 ? -14.700 -5.244 16.081 1.00 67.50 140 GLN A O 1
ATOM 1163 N N . THR A 1 141 ? -13.996 -4.026 14.342 1.00 63.59 141 THR A N 1
ATOM 1164 C CA . THR A 1 141 ? -13.146 -3.071 15.061 1.00 63.59 141 THR A CA 1
ATOM 1165 C C . THR A 1 141 ? -13.635 -1.627 14.945 1.00 63.59 141 THR A C 1
ATOM 1167 O O . THR A 1 141 ? -13.031 -0.740 15.544 1.00 63.59 141 THR A O 1
ATOM 1170 N N . VAL A 1 142 ? -14.717 -1.367 14.198 1.00 73.50 142 VAL A N 1
ATOM 1171 C CA . VAL A 1 142 ? -15.186 -0.010 13.880 1.00 73.50 142 VAL A CA 1
ATOM 1172 C C . VAL A 1 142 ? -16.612 0.201 14.361 1.00 73.50 142 VAL A C 1
ATOM 1174 O O . VAL A 1 142 ? -17.497 -0.603 14.084 1.00 73.50 142 VAL A O 1
ATOM 1177 N N . HIS A 1 143 ? -16.852 1.326 15.029 1.00 82.88 143 HIS A N 1
ATOM 1178 C CA . HIS A 1 143 ? -18.190 1.710 15.474 1.00 82.88 143 HIS A CA 1
ATOM 1179 C C . HIS A 1 143 ? -18.887 2.582 14.429 1.00 82.88 143 HIS A C 1
ATOM 1181 O O . HIS A 1 143 ? -18.353 3.610 13.990 1.00 82.88 143 HIS A O 1
ATOM 1187 N N . LEU A 1 144 ? -20.085 2.156 14.032 1.00 82.12 144 LEU A N 1
ATOM 1188 C CA . LEU A 1 144 ? -20.879 2.732 12.946 1.00 82.12 144 LEU A CA 1
ATOM 1189 C C . LEU A 1 144 ? -22.329 2.903 13.403 1.00 82.12 144 LEU A C 1
ATOM 1191 O O . LEU A 1 144 ? -22.819 2.148 14.238 1.00 82.12 144 LEU A O 1
ATOM 1195 N N . CYS A 1 145 ? -23.017 3.906 12.859 1.00 84.38 145 CYS A N 1
ATOM 1196 C CA . CYS A 1 145 ? -24.416 4.161 13.195 1.00 84.38 145 CYS A CA 1
ATOM 1197 C C . CYS A 1 145 ? -25.377 3.442 12.273 1.00 84.38 145 CYS A C 1
ATOM 1199 O O . CYS A 1 145 ? -25.215 3.477 11.054 1.00 84.38 145 CYS A O 1
ATOM 1201 N N . ILE A 1 146 ? -26.415 2.885 12.888 1.00 80.25 146 ILE A N 1
ATOM 1202 C CA . ILE A 1 146 ? -27.584 2.335 12.217 1.00 80.25 146 ILE A CA 1
ATOM 1203 C C . ILE A 1 146 ? -28.788 3.031 12.843 1.00 80.25 146 ILE A C 1
ATOM 1205 O O . ILE A 1 146 ? -29.344 2.577 13.837 1.00 80.25 146 ILE A O 1
ATOM 1209 N N . LEU A 1 147 ? -29.109 4.211 12.320 1.00 79.88 147 LEU A N 1
ATOM 1210 C CA . LEU A 1 147 ? -30.268 5.002 12.722 1.00 79.88 147 LEU A CA 1
ATOM 1211 C C . LEU A 1 147 ? -31.208 5.124 11.523 1.00 79.88 147 LEU A C 1
ATOM 1213 O O . LEU A 1 147 ? -30.741 5.170 10.385 1.00 79.88 147 LEU A O 1
ATOM 1217 N N . LYS A 1 148 ? -32.517 5.242 11.780 1.00 71.94 148 LYS A N 1
ATOM 1218 C CA . LYS A 1 148 ? -33.545 5.408 10.735 1.00 71.94 148 LYS A CA 1
ATOM 1219 C C . LYS A 1 148 ? -33.252 6.599 9.814 1.00 71.94 148 LYS A C 1
ATOM 1221 O O . LYS A 1 148 ? -33.427 6.500 8.610 1.00 71.94 148 LYS A O 1
ATOM 1226 N N . GLU A 1 149 ? -32.751 7.693 10.381 1.00 72.69 149 GLU A N 1
ATOM 1227 C CA . GLU A 1 149 ? -32.408 8.911 9.637 1.00 72.69 149 GLU A CA 1
ATOM 1228 C C . GLU A 1 149 ? -31.011 8.868 9.002 1.00 72.69 149 GLU A C 1
ATOM 1230 O O . GLU A 1 149 ? -30.729 9.623 8.074 1.00 72.69 149 GLU A O 1
ATOM 1235 N N . ARG A 1 150 ? -30.091 8.043 9.528 1.00 72.50 150 ARG A N 1
ATOM 1236 C CA . ARG A 1 150 ? -28.674 8.023 9.124 1.00 72.50 150 ARG A CA 1
ATOM 1237 C C . ARG A 1 150 ? -28.102 6.614 9.230 1.00 72.50 150 ARG A C 1
ATOM 1239 O O . ARG A 1 150 ? -27.715 6.161 10.311 1.00 72.50 150 ARG A O 1
ATOM 1246 N N . ASN A 1 151 ? -27.978 5.946 8.088 1.00 79.19 151 ASN A N 1
ATOM 1247 C CA . ASN A 1 151 ? -27.378 4.620 7.999 1.00 79.19 151 ASN A CA 1
ATOM 1248 C C . ASN A 1 151 ? -25.892 4.709 7.609 1.00 79.19 151 ASN A C 1
ATOM 1250 O O . ASN A 1 151 ? -25.492 4.393 6.487 1.00 79.19 151 ASN A O 1
ATOM 1254 N N . CYS A 1 152 ? -25.058 5.144 8.559 1.00 79.38 152 CYS A N 1
ATOM 1255 C CA . CYS A 1 152 ? -23.605 5.225 8.382 1.00 79.38 152 CYS A CA 1
ATOM 1256 C C . CYS A 1 152 ? -22.970 3.866 8.067 1.00 79.38 152 CYS A C 1
ATOM 1258 O O . CYS A 1 152 ? -21.890 3.845 7.496 1.00 79.38 152 CYS A O 1
ATOM 1260 N N . PHE A 1 153 ? -23.603 2.751 8.442 1.00 77.62 153 PHE A N 1
ATOM 1261 C CA . PHE A 1 153 ? -23.127 1.411 8.106 1.00 77.62 153 PHE A CA 1
ATOM 1262 C C . PHE A 1 153 ? -23.196 1.152 6.597 1.00 77.62 153 PHE A C 1
ATOM 1264 O O . PHE A 1 153 ? -22.189 0.785 6.002 1.00 77.62 153 PHE A O 1
ATOM 1271 N N . SER A 1 154 ? -24.342 1.424 5.964 1.00 75.19 154 SER A N 1
ATOM 1272 C CA . SER A 1 154 ? -24.485 1.286 4.506 1.00 75.19 154 SER A CA 1
ATOM 1273 C C . SER A 1 154 ? -23.518 2.197 3.741 1.00 75.19 154 SER A C 1
ATOM 1275 O O . SER A 1 154 ? -22.758 1.709 2.916 1.00 75.19 154 SER A O 1
ATOM 1277 N N . ILE A 1 155 ? -23.436 3.477 4.122 1.00 77.38 155 ILE A N 1
ATOM 1278 C CA . ILE A 1 155 ? -22.536 4.477 3.515 1.00 77.38 155 ILE A CA 1
ATOM 1279 C C . ILE A 1 155 ? -21.059 4.106 3.716 1.00 77.38 155 ILE A C 1
ATOM 1281 O O . ILE A 1 155 ? -20.188 4.445 2.916 1.00 77.38 155 ILE A O 1
ATOM 1285 N N . PHE A 1 156 ? -20.737 3.418 4.812 1.00 73.25 156 PHE A N 1
ATOM 1286 C CA . PHE A 1 156 ? -19.377 2.959 5.045 1.00 73.25 156 PHE A CA 1
ATOM 1287 C C . PHE A 1 156 ? -18.992 1.799 4.119 1.00 73.25 156 PHE A C 1
ATOM 1289 O O . PHE A 1 156 ? -17.815 1.685 3.802 1.00 73.25 156 PHE A O 1
ATOM 1296 N N . HIS A 1 157 ? -19.948 0.991 3.661 1.00 72.44 157 HIS A N 1
ATOM 1297 C CA . HIS A 1 157 ? -19.711 -0.184 2.815 1.00 72.44 157 HIS A CA 1
ATOM 1298 C C . HIS A 1 157 ? -20.055 0.019 1.332 1.00 72.44 157 HIS A C 1
ATOM 1300 O O . HIS A 1 157 ? -19.647 -0.795 0.508 1.00 72.44 157 HIS A O 1
ATOM 1306 N N . SER A 1 158 ? -20.757 1.094 0.974 1.00 66.44 158 SER A N 1
ATOM 1307 C CA . SER A 1 158 ? -21.039 1.474 -0.412 1.00 66.44 158 SER A CA 1
ATOM 1308 C C . SER A 1 158 ? -19.919 2.339 -0.992 1.00 66.44 158 SER A C 1
ATOM 1310 O O . SER A 1 158 ? -19.436 3.250 -0.315 1.00 66.44 158 SER A O 1
ATOM 1312 N N . LYS A 1 159 ? -19.527 2.056 -2.237 1.00 57.47 159 LYS A N 1
ATOM 1313 C CA . LYS A 1 159 ? -18.623 2.898 -3.028 1.00 57.47 159 LYS A CA 1
ATOM 1314 C C . LYS A 1 159 ? -19.357 4.122 -3.566 1.00 57.47 159 LYS A C 1
ATOM 1316 O O . LYS A 1 159 ? -20.529 3.950 -3.966 1.00 57.47 159 LYS A O 1
#

Foldseek 3Di:
DCPVVVLVVQCVVDPDDDPDPDVVVNVVSSVVSSVLSVVLVVQVVVCVVVVPDPVPRDDSVRSVVVVVLCVVVVPPDDPPDDPPPDPDDPPDPPDPPPLDDRDPVVLQPDPPDDWDFAPDPDFDAAPQPPGGDTGRTDDPRGDHDDDPVDGRSVVSNDD

Radius of gyration: 21.16 Å; chains: 1; bounding box: 55×39×52 Å

Secondary structure (DSSP, 8-state):
-THHHHHHHHHHHT------S-HHHHHHHHHHHHHHHHHHHHHHHHHHHTT--TTTSPPHHHHHHHHHHHHHHH------S------------SS----PPPPHHHHTS-S-S--EE---SSPEEP-STT---EESEEETTEE--B-SS-BHHHHHH--